Protein AF-A0A9J7KQJ3-F1 (afdb_monomer_lite)

Secondary structure (DSSP, 8-state):
-EEEEGGGTEEEE---GGGT--PPPTTTTTTPEEEEEEEETTEEEEEEEEE-SSEEEEEEE-TT--EEEEEEEESSTT--EEEEE--GGG---SPPPGGGGPPPTT--PBPSSPPP-----

Sequence (121 aa):
MYVHYPREEKCCRACGVAEGCTVLKPTWMAGATYLGTENINGTVCHGWEADGAAARDRWYQAEDGIPCRYSETIKFWPHSSHNITFNMRSYSRNPIPNSVFNIPTYCHTRCPFPWRHFPIE

pLDDT: mean 89.39, std 11.52, range [33.25, 98.44]

Structure (mmCIF, N/CA/C/O backbone):
data_AF-A0A9J7KQJ3-F1
#
_entry.id   AF-A0A9J7KQJ3-F1
#
loop_
_atom_site.group_PDB
_atom_site.id
_atom_site.type_symbol
_atom_site.label_atom_id
_atom_site.label_alt_id
_atom_site.label_comp_id
_atom_site.label_asym_id
_atom_site.label_entity_id
_atom_site.label_seq_id
_atom_site.pdbx_PDB_ins_code
_atom_site.Cartn_x
_atom_site.Cartn_y
_atom_site.Cartn_z
_atom_site.occupancy
_atom_site.B_iso_or_equiv
_atom_site.auth_seq_id
_atom_site.auth_comp_id
_atom_site.auth_asym_id
_atom_site.auth_atom_id
_atom_site.pdbx_PDB_model_num
ATOM 1 N N . MET A 1 1 ? 10.161 -5.729 -9.660 1.00 87.88 1 MET A N 1
ATOM 2 C CA . MET A 1 1 ? 9.325 -4.522 -9.770 1.00 87.88 1 MET A CA 1
ATOM 3 C C . MET A 1 1 ? 9.741 -3.724 -10.996 1.00 87.88 1 MET A C 1
ATOM 5 O O . MET A 1 1 ? 10.936 -3.541 -11.230 1.00 87.88 1 MET A O 1
ATOM 9 N N . TYR A 1 2 ? 8.758 -3.281 -11.774 1.00 89.44 2 TYR A N 1
ATOM 10 C CA . TYR A 1 2 ? 8.938 -2.471 -12.976 1.00 89.44 2 TYR A CA 1
ATOM 11 C C . TYR A 1 2 ? 8.162 -1.166 -12.822 1.00 89.44 2 TYR A C 1
ATOM 13 O O . TYR A 1 2 ? 7.083 -1.170 -12.235 1.00 89.44 2 TYR A O 1
ATOM 21 N N . VAL A 1 3 ? 8.708 -0.071 -13.347 1.00 89.88 3 VAL A N 1
ATOM 22 C CA . VAL A 1 3 ? 7.947 1.161 -13.576 1.00 89.88 3 VAL A CA 1
ATOM 23 C C . VAL A 1 3 ? 7.484 1.110 -15.022 1.00 89.88 3 VAL A C 1
ATOM 25 O O . VAL A 1 3 ? 8.316 0.968 -15.920 1.00 89.88 3 VAL A O 1
ATOM 28 N N . HIS A 1 4 ? 6.174 1.173 -15.244 1.00 90.56 4 HIS A N 1
ATOM 29 C CA . HIS A 1 4 ? 5.568 0.957 -16.553 1.00 90.56 4 HIS A CA 1
ATOM 30 C C . HIS A 1 4 ? 4.599 2.089 -16.888 1.00 90.56 4 HIS A C 1
ATOM 32 O O . HIS A 1 4 ? 3.676 2.367 -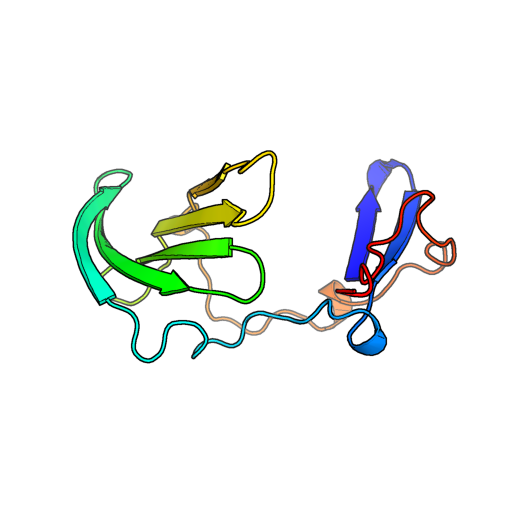16.129 1.00 90.56 4 HIS A O 1
ATOM 38 N N . TYR A 1 5 ? 4.826 2.714 -18.039 1.00 89.75 5 TYR A N 1
ATOM 39 C CA . TYR A 1 5 ? 3.991 3.735 -18.658 1.00 89.75 5 TYR A CA 1
ATOM 40 C C . TYR A 1 5 ? 3.460 3.160 -19.981 1.00 89.75 5 TYR A C 1
ATOM 42 O O . TYR A 1 5 ? 4.136 3.244 -21.011 1.00 89.75 5 TYR A O 1
ATOM 50 N N . PRO A 1 6 ? 2.299 2.472 -19.956 1.00 86.44 6 PRO A N 1
ATOM 51 C CA . PRO A 1 6 ? 1.847 1.673 -21.092 1.00 86.44 6 PRO A CA 1
ATOM 52 C C . PRO A 1 6 ? 1.522 2.500 -22.336 1.00 86.44 6 PRO A C 1
ATOM 54 O O . PRO A 1 6 ? 1.707 2.009 -23.443 1.00 86.44 6 PRO A O 1
ATOM 57 N N . ARG A 1 7 ? 1.038 3.740 -22.165 1.00 91.69 7 ARG A N 1
ATOM 58 C CA . ARG A 1 7 ? 0.630 4.614 -23.281 1.00 91.69 7 ARG A CA 1
ATOM 59 C C . ARG A 1 7 ? 1.822 5.096 -24.103 1.00 91.69 7 ARG A C 1
ATOM 61 O O . ARG A 1 7 ? 1.677 5.377 -25.283 1.00 91.69 7 ARG A O 1
ATOM 68 N N . GLU A 1 8 ? 2.982 5.191 -23.471 1.00 91.62 8 GLU A N 1
ATOM 69 C CA . GLU A 1 8 ? 4.230 5.655 -24.060 1.00 91.62 8 GLU A CA 1
ATOM 70 C C . GLU A 1 8 ? 5.136 4.498 -24.501 1.00 91.62 8 GLU A C 1
ATOM 72 O O . GLU A 1 8 ? 6.244 4.757 -24.964 1.00 91.62 8 GLU A O 1
ATOM 77 N N . GLU A 1 9 ? 4.714 3.243 -24.291 1.00 91.06 9 GLU A N 1
ATOM 78 C CA . GLU A 1 9 ? 5.549 2.039 -24.437 1.00 91.06 9 GLU A CA 1
ATOM 79 C C . GLU A 1 9 ? 6.897 2.160 -23.704 1.00 91.06 9 GLU A C 1
ATOM 81 O O . GLU A 1 9 ? 7.934 1.645 -24.123 1.00 91.06 9 GLU A O 1
ATOM 86 N N . LYS A 1 10 ? 6.890 2.856 -22.560 1.00 90.75 10 LYS A N 1
ATOM 87 C CA . LYS A 1 10 ? 8.082 3.076 -21.740 1.00 90.75 10 LYS A CA 1
ATOM 88 C C . LYS A 1 10 ? 8.010 2.237 -20.486 1.00 90.75 10 LYS A C 1
ATOM 90 O O . LYS A 1 10 ? 7.030 2.259 -19.744 1.00 90.75 10 LYS A O 1
ATOM 95 N N . CYS A 1 11 ? 9.078 1.501 -20.227 1.00 92.69 11 CYS A N 1
ATOM 96 C CA . CYS A 1 11 ? 9.172 0.667 -19.048 1.00 92.69 11 CYS A CA 1
ATOM 97 C C . CYS A 1 11 ? 10.625 0.477 -18.639 1.00 92.69 11 CYS A C 1
ATOM 99 O O . CYS A 1 11 ? 11.524 0.459 -19.484 1.00 92.69 11 CYS A O 1
ATOM 101 N N . CYS A 1 12 ? 10.858 0.339 -17.339 1.00 91.50 12 CYS A N 1
ATOM 102 C CA . CYS A 1 12 ? 12.177 0.019 -16.833 1.00 91.50 12 CYS A CA 1
ATOM 103 C C . CYS A 1 12 ? 12.128 -0.858 -15.578 1.00 91.50 12 CYS A C 1
ATOM 105 O O . CYS A 1 12 ? 11.219 -0.755 -14.748 1.00 91.50 12 CYS A O 1
ATOM 107 N N . ARG A 1 13 ? 13.122 -1.739 -15.424 1.00 90.94 13 ARG A N 1
ATOM 108 C CA . ARG A 1 13 ? 13.311 -2.552 -14.218 1.00 90.94 13 ARG A CA 1
ATOM 109 C C . ARG A 1 13 ? 13.866 -1.670 -13.103 1.00 90.94 13 ARG A C 1
ATOM 111 O O . ARG A 1 13 ? 14.996 -1.191 -13.212 1.00 90.94 13 ARG A O 1
ATOM 118 N N . ALA A 1 14 ? 13.091 -1.504 -12.033 1.00 88.25 14 ALA A N 1
ATOM 119 C CA . ALA A 1 14 ? 13.486 -0.706 -10.873 1.00 88.25 14 ALA A CA 1
ATOM 120 C C . ALA A 1 14 ? 14.354 -1.510 -9.897 1.00 88.25 14 ALA A C 1
ATOM 122 O O . ALA A 1 14 ? 15.436 -1.071 -9.527 1.00 88.25 14 ALA A O 1
ATOM 123 N N . CYS A 1 15 ? 13.882 -2.693 -9.498 1.00 88.38 15 CYS A N 1
ATOM 124 C CA . CYS A 1 15 ? 14.524 -3.554 -8.501 1.00 88.38 15 CYS A CA 1
ATOM 125 C C . CYS A 1 15 ? 13.792 -4.904 -8.401 1.00 88.38 15 CYS A C 1
ATOM 127 O O . CYS A 1 15 ? 12.655 -5.039 -8.864 1.00 88.38 15 CYS A O 1
ATOM 129 N N . GLY A 1 16 ? 14.418 -5.915 -7.808 1.00 87.31 16 GLY A N 1
ATOM 130 C CA . GLY A 1 16 ? 13.819 -7.203 -7.467 1.00 87.31 16 GLY A CA 1
ATOM 131 C C . GLY A 1 16 ? 14.105 -7.593 -6.018 1.00 87.31 16 GLY A C 1
ATOM 132 O O . GLY A 1 16 ? 14.541 -6.771 -5.215 1.00 87.31 16 GLY A O 1
ATOM 133 N N . VAL A 1 17 ? 13.857 -8.865 -5.697 1.00 86.25 17 VAL A N 1
ATOM 134 C CA . VAL A 1 17 ? 14.045 -9.412 -4.342 1.00 86.25 17 VAL A CA 1
ATOM 135 C C . VAL A 1 17 ? 15.497 -9.279 -3.878 1.00 86.25 17 VAL A C 1
ATOM 137 O O . VAL A 1 17 ? 15.727 -8.917 -2.730 1.00 86.25 17 VAL A O 1
ATOM 140 N N . ALA A 1 18 ? 16.467 -9.504 -4.772 1.00 86.31 18 ALA A N 1
ATOM 141 C CA . ALA A 1 18 ? 17.894 -9.358 -4.472 1.00 86.31 18 ALA A CA 1
ATOM 142 C C . ALA A 1 18 ? 18.275 -7.926 -4.057 1.00 86.31 18 ALA A C 1
ATOM 144 O O . ALA A 1 18 ? 19.217 -7.733 -3.301 1.00 86.31 18 ALA A O 1
ATOM 145 N N . GLU A 1 19 ? 17.530 -6.925 -4.530 1.00 84.50 19 GLU A N 1
ATOM 146 C CA . GLU A 1 19 ? 17.719 -5.517 -4.185 1.00 84.50 19 GLU A CA 1
ATOM 147 C C . GLU A 1 19 ? 16.816 -5.049 -3.021 1.00 84.50 19 GLU A C 1
ATOM 149 O O . GLU A 1 19 ? 16.833 -3.873 -2.670 1.00 84.50 19 GLU A O 1
ATOM 154 N N . GLY A 1 20 ? 16.034 -5.951 -2.411 1.00 81.56 20 GLY A N 1
ATOM 155 C CA . GLY A 1 20 ? 15.143 -5.661 -1.277 1.00 81.56 20 GLY A CA 1
ATOM 156 C C . GLY A 1 20 ? 13.712 -5.266 -1.660 1.00 81.56 20 GLY A C 1
ATOM 157 O O . GLY A 1 20 ? 12.858 -5.107 -0.789 1.00 81.56 20 GLY A O 1
ATOM 158 N N . CYS A 1 21 ? 13.403 -5.171 -2.954 1.00 85.25 21 CYS A N 1
ATOM 159 C CA . CYS A 1 21 ? 12.052 -4.877 -3.420 1.00 85.25 21 CYS A CA 1
ATOM 160 C C . CYS A 1 21 ? 11.189 -6.137 -3.402 1.00 85.25 21 CYS A C 1
ATOM 162 O O . CYS A 1 21 ? 11.226 -6.960 -4.324 1.00 85.25 21 CYS A O 1
ATOM 164 N N . THR A 1 22 ? 10.405 -6.267 -2.338 1.00 85.25 22 THR A N 1
ATOM 165 C CA . THR A 1 22 ? 9.526 -7.409 -2.078 1.00 85.25 22 THR A CA 1
ATOM 166 C C . THR A 1 22 ? 8.064 -6.972 -1.990 1.00 85.25 22 THR A C 1
ATOM 168 O O . THR A 1 22 ? 7.753 -5.783 -1.989 1.00 85.25 22 THR A O 1
ATOM 171 N N . VAL A 1 23 ? 7.153 -7.946 -1.979 1.00 86.88 23 VAL A N 1
ATOM 172 C CA . VAL A 1 23 ? 5.718 -7.703 -1.793 1.00 86.88 23 VAL A CA 1
ATOM 173 C C . VAL A 1 23 ? 5.369 -7.711 -0.307 1.00 86.88 23 VAL A C 1
ATOM 175 O O . VAL A 1 23 ? 5.892 -8.534 0.449 1.00 86.88 23 VAL A O 1
ATOM 178 N N . LEU A 1 24 ? 4.439 -6.849 0.103 1.00 86.75 24 LEU A N 1
ATOM 179 C CA . LEU A 1 24 ? 3.839 -6.935 1.432 1.00 86.75 24 LEU A CA 1
ATOM 180 C C . LEU A 1 24 ? 2.966 -8.192 1.505 1.00 86.75 24 LEU A C 1
ATOM 182 O O . LEU A 1 24 ? 2.023 -8.368 0.733 1.00 86.75 24 LEU A O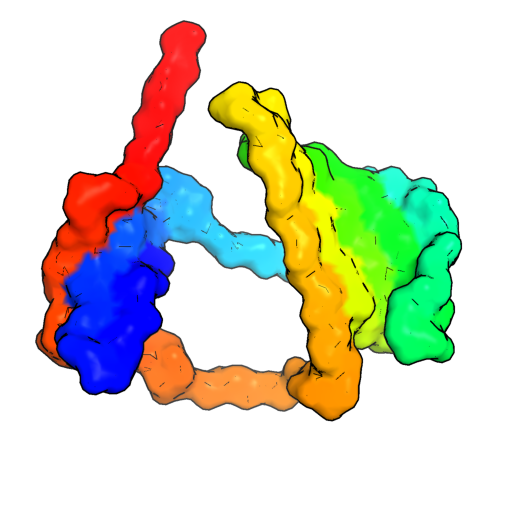 1
ATOM 186 N N . LYS A 1 25 ? 3.305 -9.098 2.423 1.00 88.81 25 LYS A N 1
ATOM 187 C CA . LYS A 1 25 ? 2.503 -10.298 2.702 1.00 88.81 25 LYS A CA 1
ATOM 188 C C . LYS A 1 25 ? 1.269 -9.904 3.508 1.00 88.81 25 LYS A C 1
ATOM 190 O O . LYS A 1 25 ? 1.416 -9.032 4.345 1.00 88.81 25 LYS A O 1
ATOM 195 N N . PRO A 1 26 ? 0.118 -10.590 3.408 1.00 87.81 26 PRO A N 1
ATOM 196 C CA . PRO A 1 26 ? -1.079 -10.260 4.198 1.00 87.81 26 PRO A CA 1
ATOM 197 C C . PRO A 1 26 ? -0.858 -10.150 5.719 1.00 87.81 26 PRO A C 1
ATOM 199 O O . PRO A 1 26 ? -1.584 -9.440 6.400 1.00 87.81 26 PRO A O 1
ATOM 202 N N . THR A 1 27 ? 0.167 -10.817 6.252 1.00 90.62 27 THR A N 1
ATOM 203 C CA . THR A 1 27 ? 0.533 -10.817 7.676 1.00 90.62 27 THR A CA 1
ATOM 204 C C . THR A 1 27 ? 1.523 -9.716 8.071 1.00 90.62 27 THR A C 1
ATOM 206 O O . THR A 1 27 ? 2.063 -9.763 9.170 1.00 90.62 27 THR A O 1
ATOM 209 N N . TRP A 1 28 ? 1.824 -8.755 7.193 1.00 90.56 28 TRP A N 1
ATOM 210 C CA . TRP A 1 28 ? 2.854 -7.735 7.428 1.00 90.56 28 TRP A CA 1
ATOM 211 C C . TRP A 1 28 ? 2.564 -6.806 8.624 1.00 90.56 28 TRP A C 1
ATOM 213 O O . TRP A 1 28 ? 3.499 -6.249 9.184 1.00 90.56 28 TRP A O 1
ATOM 223 N N . MET A 1 29 ? 1.301 -6.716 9.059 1.00 93.00 29 MET A N 1
ATOM 224 C CA . MET A 1 29 ? 0.851 -5.981 10.255 1.00 93.00 29 MET A CA 1
ATOM 225 C C . MET A 1 29 ? 0.615 -6.882 11.483 1.00 93.00 29 MET A C 1
ATOM 227 O O . MET A 1 29 ? -0.037 -6.474 12.445 1.00 93.00 29 MET A O 1
ATOM 231 N N 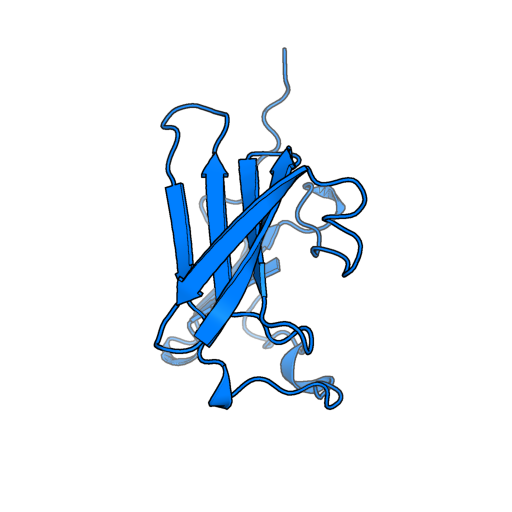. ALA A 1 30 ? 1.088 -8.131 11.473 1.00 92.62 30 ALA A N 1
ATOM 232 C CA . ALA A 1 30 ? 0.958 -9.004 12.638 1.00 92.62 30 ALA A CA 1
ATOM 233 C C . ALA A 1 30 ? 1.721 -8.416 13.841 1.00 92.62 30 ALA A C 1
ATOM 235 O O . ALA A 1 30 ? 2.907 -8.115 13.739 1.00 92.62 30 ALA A O 1
ATOM 236 N N . GLY A 1 31 ? 1.039 -8.259 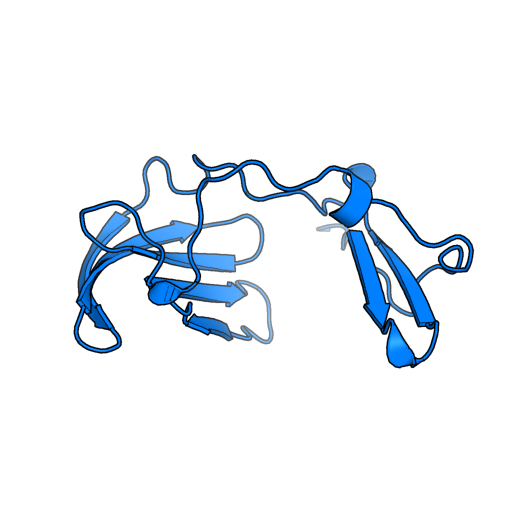14.981 1.00 94.62 31 GLY A N 1
ATOM 237 C CA . GLY A 1 31 ? 1.614 -7.646 16.188 1.00 94.62 31 GLY A CA 1
ATOM 238 C C . GLY A 1 31 ? 1.641 -6.112 16.186 1.00 94.62 31 GLY A C 1
ATOM 239 O O . GLY A 1 31 ? 2.263 -5.525 17.066 1.00 94.62 31 GLY A O 1
ATOM 240 N N . ALA A 1 32 ? 0.979 -5.465 15.224 1.00 97.44 32 ALA A N 1
ATOM 241 C CA . ALA A 1 32 ? 0.859 -4.013 15.165 1.00 97.44 32 ALA A CA 1
ATOM 242 C C . ALA A 1 32 ? 0.068 -3.427 16.349 1.00 97.44 32 ALA A C 1
ATOM 244 O O . ALA A 1 32 ? -0.847 -4.054 16.894 1.00 97.44 32 ALA A O 1
ATOM 245 N N . THR A 1 33 ? 0.374 -2.179 16.694 1.00 98.44 33 THR A N 1
ATOM 246 C CA . THR A 1 33 ? -0.333 -1.417 17.726 1.00 98.44 33 THR A CA 1
ATOM 247 C C . THR A 1 33 ? -1.662 -0.919 17.180 1.00 98.44 33 THR A C 1
ATOM 249 O O . THR A 1 33 ? -1.703 -0.230 16.162 1.00 98.44 33 THR A O 1
ATOM 252 N N . TYR A 1 34 ? -2.760 -1.238 17.860 1.00 98.00 34 TYR A N 1
ATOM 253 C CA . TYR A 1 34 ? -4.080 -0.733 17.492 1.00 98.00 34 TYR A CA 1
ATOM 254 C C . TYR A 1 34 ? -4.209 0.763 17.817 1.00 98.00 34 TYR A C 1
ATOM 256 O O . TYR A 1 34 ? -3.904 1.187 18.930 1.00 98.00 34 TYR A O 1
ATOM 264 N N . LEU A 1 35 ? -4.675 1.554 16.849 1.00 98.19 35 LEU A N 1
ATOM 265 C CA . LEU A 1 35 ? -4.808 3.012 16.952 1.00 98.19 35 LEU A CA 1
ATOM 266 C C . LEU A 1 35 ? -6.232 3.478 17.284 1.00 98.19 35 LEU A C 1
ATOM 268 O O . LEU A 1 35 ? -6.439 4.655 17.572 1.00 98.19 35 LEU A O 1
ATOM 272 N N . GLY A 1 36 ? -7.219 2.582 17.232 1.00 98.06 36 GLY A N 1
ATOM 273 C CA . GLY A 1 36 ? -8.631 2.940 17.352 1.00 98.06 36 GLY A CA 1
ATOM 274 C C . GLY A 1 36 ? -9.343 2.973 16.003 1.00 98.06 36 GLY A C 1
ATOM 275 O O . GLY A 1 36 ? -8.972 2.259 15.070 1.00 98.06 36 GLY A O 1
ATOM 276 N N . THR A 1 37 ? -10.399 3.782 15.924 1.00 98.31 37 THR A N 1
ATOM 277 C CA . THR A 1 37 ? -11.241 3.902 14.727 1.00 98.31 37 THR A CA 1
ATOM 278 C C . THR A 1 37 ? -11.182 5.306 14.138 1.00 98.31 37 THR A C 1
ATOM 280 O O . THR A 1 37 ? -11.067 6.290 14.866 1.00 98.31 37 THR A O 1
ATOM 283 N N . GLU A 1 38 ? -11.292 5.395 12.816 1.00 97.56 38 GLU A N 1
ATOM 284 C CA . GLU A 1 38 ? -11.419 6.638 12.054 1.00 97.56 38 GLU A CA 1
ATOM 285 C C . GLU A 1 38 ? -12.577 6.496 11.057 1.00 97.56 38 GLU A C 1
ATOM 287 O O . GLU A 1 38 ? -12.785 5.424 10.487 1.00 97.56 38 GLU A O 1
ATOM 292 N N . ASN A 1 39 ? -13.335 7.570 10.825 1.00 97.56 39 ASN A N 1
ATOM 293 C CA . ASN A 1 39 ? -14.323 7.594 9.750 1.00 97.56 39 ASN A CA 1
ATOM 294 C C . ASN A 1 39 ? -13.648 8.019 8.438 1.00 97.56 39 ASN A C 1
ATOM 296 O O . ASN A 1 39 ? -13.276 9.181 8.272 1.00 97.56 39 ASN A O 1
ATOM 300 N N . ILE A 1 40 ? -13.500 7.078 7.506 1.00 96.69 40 ILE A N 1
ATOM 301 C CA . ILE A 1 40 ? -12.859 7.288 6.206 1.00 96.69 40 ILE A CA 1
ATOM 302 C C . ILE A 1 40 ? -13.915 7.092 5.119 1.00 96.69 40 ILE A C 1
ATOM 304 O O . ILE A 1 40 ? -14.433 5.996 4.923 1.00 96.69 40 ILE A O 1
ATOM 308 N N . ASN A 1 41 ? -14.244 8.169 4.400 1.00 93.81 41 ASN A N 1
ATOM 309 C CA . ASN A 1 41 ? -15.264 8.175 3.342 1.00 93.81 41 ASN A CA 1
ATOM 310 C C . ASN A 1 41 ? -16.627 7.608 3.793 1.00 93.81 41 ASN A C 1
ATOM 312 O O . ASN A 1 41 ? -17.278 6.871 3.052 1.00 93.81 41 ASN A O 1
ATOM 316 N N . GLY A 1 42 ? -17.058 7.938 5.015 1.00 94.31 42 GLY A N 1
ATOM 317 C CA . GLY A 1 42 ? -18.337 7.489 5.573 1.00 94.31 42 GLY A CA 1
ATOM 318 C C . GLY A 1 42 ? -18.322 6.061 6.124 1.00 94.31 42 GLY A C 1
ATOM 319 O O . GLY A 1 42 ? -19.372 5.566 6.520 1.00 94.31 42 GLY A O 1
ATOM 320 N N . THR A 1 43 ? -17.163 5.399 6.146 1.00 96.44 43 THR A N 1
ATOM 321 C CA . THR A 1 43 ? -16.986 4.044 6.683 1.00 96.44 43 THR A CA 1
ATOM 322 C C . THR A 1 43 ? -16.144 4.101 7.951 1.00 96.44 43 THR A C 1
ATOM 324 O O . THR A 1 43 ? -15.109 4.765 7.981 1.00 96.44 43 THR A O 1
ATOM 327 N N . VAL A 1 44 ? -16.583 3.414 9.006 1.00 98.25 44 VAL A N 1
ATOM 328 C CA . VAL A 1 44 ? -15.781 3.247 10.225 1.00 98.25 44 VAL A CA 1
ATOM 329 C C . VAL A 1 44 ? -14.669 2.246 9.932 1.00 98.25 44 VAL A C 1
ATOM 331 O O . VAL A 1 44 ? -14.937 1.095 9.595 1.00 98.25 44 VAL A O 1
ATOM 334 N N . CYS A 1 45 ? -13.425 2.697 10.049 1.00 98.44 45 CYS A N 1
ATOM 335 C CA . CYS A 1 45 ? -12.244 1.900 9.763 1.00 98.44 45 CYS A CA 1
ATOM 336 C C . CYS A 1 45 ? -11.368 1.791 11.007 1.00 98.44 45 CYS A C 1
ATOM 338 O O . CYS A 1 45 ? -11.078 2.781 11.676 1.00 98.44 45 CYS A O 1
ATOM 340 N N . HIS A 1 46 ? -10.928 0.577 11.291 1.00 98.44 46 HIS A N 1
ATOM 341 C CA . HIS A 1 46 ? -10.020 0.233 12.373 1.00 98.44 46 HIS A CA 1
ATOM 342 C C . HIS A 1 46 ? -8.581 0.442 11.909 1.00 98.44 46 HIS A C 1
ATOM 344 O O . HIS A 1 46 ? -8.253 0.068 10.784 1.00 98.44 46 HIS A O 1
ATOM 350 N N . GLY A 1 47 ? -7.747 1.064 12.742 1.00 98.00 47 GLY A N 1
ATOM 351 C CA . GLY A 1 47 ? -6.372 1.429 12.405 1.00 98.00 47 GLY A CA 1
ATOM 352 C C . GLY A 1 47 ? -5.327 0.645 13.190 1.00 98.00 47 GLY A C 1
ATOM 353 O O . GLY A 1 47 ? -5.483 0.423 14.389 1.00 98.00 47 GLY A O 1
ATOM 354 N N . TRP A 1 48 ? -4.225 0.296 12.534 1.00 98.06 48 TRP A N 1
ATOM 355 C CA . TRP A 1 48 ? -3.049 -0.314 13.154 1.00 98.06 48 TRP A CA 1
ATOM 356 C C . TRP A 1 48 ? -1.770 0.379 12.699 1.00 98.06 48 TRP A C 1
ATOM 358 O O . TRP A 1 48 ? -1.688 0.813 11.551 1.00 98.06 48 TRP A O 1
ATOM 368 N N . GLU A 1 49 ? -0.769 0.437 13.576 1.00 97.62 49 GLU A N 1
ATOM 369 C CA . GLU A 1 49 ? 0.566 0.971 13.302 1.00 97.62 49 GLU A CA 1
ATOM 370 C C . GLU A 1 49 ? 1.648 -0.069 13.583 1.00 97.62 49 GLU A C 1
ATOM 372 O O . GLU A 1 49 ? 1.656 -0.710 14.635 1.00 97.62 49 GLU A O 1
ATOM 377 N N . ALA A 1 50 ? 2.586 -0.207 12.653 1.00 96.25 50 ALA A N 1
ATOM 378 C CA . ALA A 1 50 ? 3.782 -1.009 12.838 1.00 96.25 50 ALA A CA 1
ATOM 379 C C . ALA A 1 50 ? 4.981 -0.337 12.176 1.00 96.25 50 ALA A C 1
ATOM 381 O O . ALA A 1 50 ? 4.861 0.446 11.236 1.00 96.25 50 ALA A O 1
ATOM 382 N N . ASP A 1 51 ? 6.164 -0.666 12.673 1.00 92.94 51 ASP A N 1
ATOM 383 C CA . ASP A 1 51 ? 7.411 -0.242 12.067 1.00 92.94 51 ASP A CA 1
ATOM 384 C C . ASP A 1 51 ? 7.814 -1.242 10.972 1.00 92.94 51 ASP A C 1
ATOM 386 O O . ASP A 1 51 ? 8.207 -2.369 11.262 1.00 92.94 51 ASP A O 1
ATOM 390 N N . GLY A 1 52 ? 7.749 -0.812 9.711 1.00 86.31 52 GLY A N 1
ATOM 391 C CA . GLY A 1 52 ? 8.280 -1.542 8.565 1.00 86.31 52 GLY A CA 1
ATOM 392 C C . GLY A 1 52 ? 9.787 -1.350 8.379 1.00 86.31 52 GLY A C 1
ATOM 393 O O . GLY A 1 52 ? 10.469 -0.683 9.167 1.00 86.31 52 GLY A O 1
ATOM 394 N N . ALA A 1 53 ? 10.324 -1.920 7.297 1.00 82.50 53 ALA A N 1
ATOM 395 C CA . ALA A 1 53 ? 11.761 -1.884 7.006 1.00 82.50 53 ALA A CA 1
ATOM 396 C C . ALA A 1 53 ? 12.290 -0.459 6.760 1.00 82.50 53 ALA A C 1
ATOM 398 O O . ALA A 1 53 ? 13.382 -0.123 7.208 1.00 82.50 53 ALA A O 1
ATOM 399 N N . ALA A 1 54 ? 11.513 0.384 6.073 1.00 84.19 54 ALA A N 1
ATOM 400 C CA . ALA A 1 54 ? 11.917 1.746 5.709 1.00 84.19 54 ALA A CA 1
ATOM 401 C C . ALA A 1 54 ? 10.993 2.842 6.264 1.00 84.19 54 ALA A C 1
ATOM 403 O O . ALA A 1 54 ? 11.366 4.018 6.274 1.00 84.19 54 ALA A O 1
ATOM 404 N N . ALA A 1 55 ? 9.807 2.471 6.741 1.00 91.31 55 ALA A N 1
ATOM 405 C CA . ALA A 1 55 ? 8.766 3.405 7.131 1.00 91.31 55 ALA A CA 1
ATOM 406 C C . ALA A 1 55 ? 8.103 3.002 8.447 1.00 91.31 55 ALA A C 1
ATOM 408 O O . ALA A 1 55 ? 8.210 1.860 8.896 1.00 91.31 55 ALA A O 1
ATOM 409 N N . ARG A 1 56 ? 7.444 3.968 9.081 1.00 94.69 56 ARG A N 1
ATOM 410 C CA . ARG A 1 56 ? 6.369 3.696 10.027 1.00 94.69 56 ARG A CA 1
ATOM 411 C C . ARG A 1 56 ? 5.078 3.613 9.235 1.00 94.69 56 ARG A C 1
ATOM 413 O O . ARG A 1 56 ? 4.693 4.584 8.586 1.00 94.69 56 ARG A O 1
ATOM 420 N N . ASP A 1 57 ? 4.450 2.455 9.282 1.00 95.56 57 ASP A N 1
ATOM 421 C CA . ASP A 1 57 ? 3.309 2.112 8.460 1.00 95.56 57 ASP A CA 1
ATOM 422 C C . ASP A 1 57 ? 2.024 2.150 9.273 1.00 95.56 57 ASP A C 1
ATOM 424 O O . ASP A 1 57 ? 1.975 1.697 10.418 1.00 95.56 57 ASP A O 1
ATOM 428 N N . ARG A 1 58 ? 0.957 2.643 8.650 1.00 96.88 58 ARG A N 1
ATOM 429 C CA . ARG A 1 58 ? -0.399 2.579 9.181 1.00 96.88 58 ARG A CA 1
ATOM 430 C C . ARG A 1 58 ? -1.335 1.967 8.166 1.00 96.88 58 ARG A C 1
ATOM 432 O O . ARG A 1 58 ? -1.357 2.359 6.998 1.00 96.88 58 ARG A O 1
ATOM 439 N N . TRP A 1 59 ? -2.150 1.043 8.643 1.00 97.38 59 TRP A N 1
ATOM 440 C CA . TRP A 1 59 ? -3.160 0.358 7.856 1.00 97.38 59 TRP A CA 1
ATOM 441 C C . TRP A 1 59 ? -4.528 0.562 8.485 1.00 97.38 59 TRP A C 1
ATOM 443 O O . TRP A 1 59 ? -4.695 0.326 9.680 1.00 97.38 59 TRP A O 1
ATOM 453 N N . TYR A 1 60 ? -5.494 0.973 7.671 1.00 97.88 60 TYR A N 1
ATOM 454 C CA . TYR A 1 60 ? -6.888 1.108 8.059 1.00 97.88 60 TYR A CA 1
ATOM 455 C C . TYR A 1 60 ? -7.762 0.219 7.188 1.00 97.88 60 TYR A C 1
ATOM 457 O O . TYR A 1 60 ? -7.692 0.291 5.958 1.00 97.88 60 TYR A O 1
ATOM 465 N N . GLN A 1 61 ? -8.632 -0.560 7.819 1.00 97.44 61 GLN A N 1
ATOM 466 C CA . GLN A 1 61 ? -9.620 -1.401 7.141 1.00 97.44 61 GLN A CA 1
ATOM 467 C C . GLN A 1 61 ? -10.958 -1.383 7.878 1.00 97.44 61 GLN A C 1
ATOM 469 O O . GLN A 1 61 ? -11.011 -1.152 9.086 1.00 97.44 61 GLN A O 1
ATOM 474 N N . ALA A 1 62 ? -12.035 -1.637 7.144 1.00 97.69 62 ALA A N 1
ATOM 475 C CA . ALA A 1 62 ? -13.350 -1.878 7.714 1.00 97.69 62 ALA A CA 1
ATOM 476 C C . ALA A 1 62 ? -13.371 -3.208 8.491 1.00 97.69 62 ALA A C 1
ATOM 478 O O . ALA A 1 62 ? -12.453 -4.029 8.387 1.00 97.69 62 ALA A O 1
ATOM 479 N N . GLU A 1 63 ? -14.428 -3.424 9.272 1.00 96.12 63 GLU A N 1
ATOM 480 C CA . GLU A 1 63 ? -14.606 -4.631 10.093 1.00 96.12 63 GLU A CA 1
ATOM 481 C C . GLU A 1 63 ? -14.575 -5.929 9.264 1.00 96.12 63 GLU A C 1
ATOM 483 O O . GLU A 1 63 ? -14.031 -6.942 9.698 1.00 96.12 63 GLU A O 1
ATOM 488 N N . ASP A 1 64 ? -15.062 -5.885 8.023 1.00 94.94 64 ASP A N 1
ATOM 489 C CA . ASP A 1 64 ? -15.051 -7.006 7.075 1.00 94.94 64 ASP A CA 1
ATOM 490 C C . ASP A 1 64 ? -13.697 -7.224 6.366 1.00 94.94 64 ASP A C 1
ATOM 492 O O . ASP A 1 64 ? -13.559 -8.118 5.518 1.00 94.94 64 ASP A O 1
ATOM 496 N N . GLY A 1 65 ? -12.687 -6.418 6.705 1.00 94.06 65 GLY A N 1
ATOM 497 C CA . GLY A 1 65 ? -11.335 -6.471 6.159 1.00 94.06 65 GLY A CA 1
ATOM 498 C C . GLY A 1 65 ? -11.148 -5.746 4.826 1.00 94.06 65 GLY A C 1
ATOM 499 O O . GLY A 1 65 ? -10.106 -5.924 4.192 1.00 94.06 65 GLY A O 1
ATOM 500 N N . ILE A 1 66 ? -12.123 -4.959 4.356 1.00 96.56 66 ILE A N 1
ATOM 501 C CA . ILE A 1 66 ? -11.941 -4.119 3.164 1.00 96.56 66 ILE A CA 1
ATOM 502 C C . ILE A 1 66 ? -10.964 -2.974 3.485 1.00 96.56 66 ILE A C 1
ATOM 504 O O . ILE A 1 66 ? -11.151 -2.269 4.479 1.00 96.56 66 ILE A O 1
ATOM 508 N N . PRO A 1 67 ? -9.928 -2.744 2.657 1.00 96.75 67 PRO A N 1
ATOM 509 C CA . PRO A 1 67 ? -8.958 -1.683 2.896 1.00 96.75 67 PRO A CA 1
ATOM 510 C C . PRO A 1 67 ? -9.582 -0.294 2.739 1.00 96.75 67 PRO A C 1
ATOM 512 O O . PRO A 1 67 ? -10.187 0.009 1.711 1.00 96.75 67 PRO A O 1
ATOM 515 N N . CYS A 1 68 ? -9.370 0.571 3.730 1.00 97.81 68 CYS A N 1
ATOM 516 C CA . CYS A 1 68 ? -9.796 1.969 3.701 1.00 97.81 68 CYS A CA 1
ATOM 517 C C . CYS A 1 68 ? -8.645 2.897 3.311 1.00 97.81 68 CYS A C 1
ATOM 519 O O . CYS A 1 68 ? -8.766 3.705 2.387 1.00 97.81 68 CYS A O 1
ATOM 521 N N . ARG A 1 69 ? -7.508 2.784 4.009 1.00 97.69 69 ARG A N 1
ATOM 522 C CA . ARG A 1 69 ? -6.346 3.656 3.813 1.00 97.69 69 ARG A CA 1
ATOM 523 C C . ARG A 1 69 ? -5.055 2.961 4.225 1.00 97.69 69 ARG A C 1
ATOM 525 O O . ARG A 1 69 ? -5.017 2.251 5.223 1.00 97.69 69 ARG A O 1
ATOM 532 N N . TYR A 1 70 ? -3.994 3.231 3.484 1.00 96.38 70 TYR A N 1
ATOM 533 C CA . TYR A 1 70 ? -2.622 2.943 3.874 1.00 96.38 70 TYR A CA 1
ATOM 534 C C . TYR A 1 70 ? -1.851 4.257 3.942 1.00 96.38 70 TYR A C 1
ATOM 536 O O . TYR A 1 70 ? -2.004 5.106 3.064 1.00 96.38 70 TYR A O 1
ATOM 544 N N . SER A 1 71 ? -1.031 4.440 4.969 1.00 95.81 71 SER A N 1
ATOM 545 C CA . SER A 1 71 ? -0.086 5.550 5.004 1.00 95.81 71 SER A CA 1
ATOM 546 C C . SER A 1 71 ? 1.249 5.106 5.557 1.00 95.81 71 SER A C 1
ATOM 548 O O . SER A 1 71 ? 1.289 4.361 6.530 1.00 95.81 71 SER A O 1
ATOM 550 N N . GLU A 1 72 ? 2.320 5.640 5.004 1.00 94.50 72 GLU A N 1
ATOM 551 C CA . GLU A 1 72 ? 3.681 5.384 5.447 1.00 94.50 72 GLU A CA 1
ATOM 552 C C . GLU A 1 72 ? 4.409 6.708 5.668 1.00 94.50 72 GLU A C 1
ATOM 554 O O . GLU A 1 72 ? 4.245 7.662 4.903 1.00 94.50 72 GLU A O 1
ATOM 559 N N . THR A 1 73 ? 5.223 6.767 6.716 1.00 94.69 73 THR A N 1
ATOM 560 C CA . THR A 1 73 ? 6.165 7.863 6.952 1.00 94.69 73 THR A CA 1
ATOM 561 C C . THR A 1 73 ? 7.570 7.291 6.941 1.00 94.69 73 THR A C 1
ATOM 563 O O . THR A 1 73 ? 7.919 6.474 7.796 1.00 94.69 73 THR A O 1
ATOM 566 N N . ILE A 1 74 ? 8.385 7.711 5.971 1.00 90.88 74 ILE A N 1
ATOM 567 C CA . ILE A 1 74 ? 9.759 7.227 5.830 1.00 90.88 74 ILE A CA 1
ATOM 568 C C . ILE A 1 74 ? 10.567 7.603 7.079 1.00 90.88 74 ILE A C 1
ATOM 570 O O . ILE A 1 74 ? 10.560 8.746 7.540 1.00 90.88 74 ILE A O 1
ATOM 574 N N . LYS A 1 75 ? 11.280 6.625 7.643 1.00 86.69 75 LYS A N 1
ATOM 575 C CA . LYS A 1 75 ? 12.085 6.813 8.863 1.00 86.69 75 LYS A CA 1
ATOM 576 C C . LYS A 1 75 ? 13.348 7.628 8.615 1.00 86.69 75 LYS A C 1
ATOM 578 O O . LYS A 1 75 ? 13.880 8.223 9.543 1.00 86.69 75 LYS A O 1
ATOM 583 N N . PHE A 1 76 ? 13.818 7.652 7.376 1.00 82.06 76 PHE A N 1
ATOM 584 C CA . PHE A 1 76 ? 15.017 8.367 6.955 1.00 82.06 76 PHE A CA 1
ATOM 585 C C . PHE A 1 76 ? 14.667 9.740 6.385 1.00 82.06 76 PHE A C 1
ATOM 587 O O . PHE A 1 76 ? 13.587 9.939 5.825 1.00 82.06 76 PHE A O 1
ATOM 594 N N . TRP A 1 77 ? 15.594 10.688 6.494 1.00 76.06 77 TRP A N 1
ATOM 595 C CA . TRP A 1 77 ? 15.443 12.009 5.890 1.00 76.06 77 TRP A CA 1
ATOM 596 C C . TRP A 1 77 ? 15.230 11.871 4.365 1.00 76.06 77 TRP A C 1
ATOM 598 O O . TRP A 1 77 ? 15.952 11.094 3.736 1.00 76.06 77 TRP A O 1
ATOM 608 N N . PRO A 1 78 ? 14.251 12.561 3.745 1.00 78.81 78 PRO A N 1
ATOM 609 C CA . PRO A 1 78 ? 13.514 13.731 4.237 1.00 78.81 78 PRO A CA 1
ATOM 610 C C . PRO A 1 78 ? 12.193 13.441 4.983 1.00 78.81 78 PRO A C 1
ATOM 612 O O . PRO A 1 78 ? 11.332 14.313 5.041 1.00 78.81 78 PRO A O 1
ATOM 615 N N . HIS A 1 79 ? 11.997 12.248 5.552 1.00 82.94 79 HIS A N 1
ATOM 616 C CA . HIS A 1 79 ? 10.769 11.853 6.267 1.00 82.94 79 HIS A CA 1
ATOM 617 C C . HIS A 1 79 ? 9.483 12.059 5.459 1.00 82.94 79 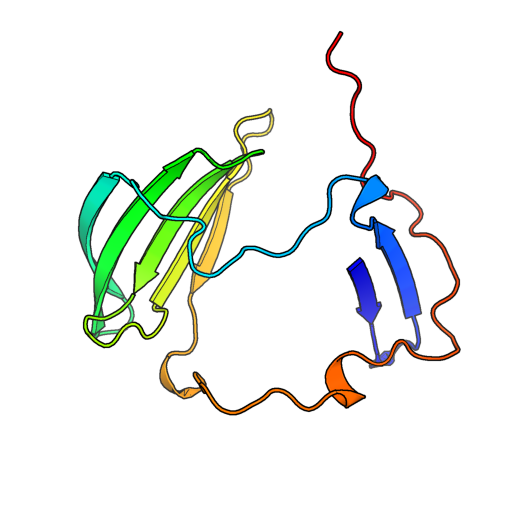HIS A C 1
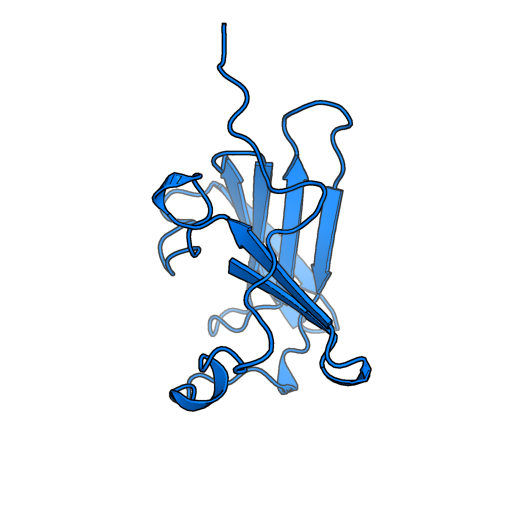ATOM 619 O O . HIS A 1 79 ? 8.425 12.408 5.990 1.00 82.94 79 HIS A O 1
ATOM 625 N N . SER A 1 80 ? 9.572 11.852 4.145 1.00 87.81 80 SER A N 1
ATOM 626 C CA . SER A 1 80 ? 8.419 11.949 3.261 1.00 87.81 80 SER A CA 1
ATOM 627 C C . SER A 1 80 ? 7.312 11.015 3.739 1.00 87.81 80 SER A C 1
ATOM 629 O O . SER A 1 80 ? 7.581 9.875 4.124 1.00 87.81 80 SER A O 1
ATOM 631 N N . SER A 1 81 ? 6.074 11.492 3.683 1.00 91.25 81 SER A N 1
ATOM 632 C CA . SER A 1 81 ? 4.902 10.674 3.977 1.00 91.25 81 SER A CA 1
ATOM 633 C C . SER A 1 81 ? 4.102 10.423 2.709 1.00 91.25 81 SER A C 1
ATOM 635 O O . SER A 1 81 ? 3.939 11.319 1.880 1.00 91.25 81 SER A O 1
ATOM 637 N N . HIS A 1 82 ? 3.597 9.207 2.572 1.00 91.25 82 HIS A N 1
ATOM 638 C CA . HIS A 1 82 ? 2.764 8.775 1.463 1.00 91.25 82 HIS A CA 1
ATOM 639 C C . HIS A 1 82 ? 1.450 8.236 2.022 1.00 91.25 82 HIS A C 1
ATOM 641 O O . HIS A 1 82 ? 1.430 7.533 3.029 1.00 91.25 82 HIS A O 1
ATOM 647 N N . ASN A 1 83 ? 0.335 8.633 1.413 1.00 94.88 83 ASN A N 1
ATOM 648 C CA . ASN A 1 83 ? -1.001 8.310 1.892 1.00 94.88 83 ASN A CA 1
ATOM 649 C C . ASN A 1 83 ? -1.880 7.889 0.713 1.00 94.88 83 ASN A C 1
ATOM 651 O O . ASN A 1 83 ? -2.069 8.649 -0.237 1.00 94.88 83 ASN A O 1
ATOM 655 N N . ILE A 1 84 ? -2.407 6.672 0.789 1.00 95.62 84 ILE A N 1
ATOM 656 C CA . ILE A 1 84 ? -3.236 6.035 -0.225 1.00 95.62 84 ILE A CA 1
ATOM 657 C C . ILE A 1 84 ? -4.594 5.753 0.400 1.00 95.62 84 ILE A C 1
ATOM 659 O O . ILE A 1 84 ? -4.719 4.914 1.288 1.00 95.62 84 ILE A O 1
ATOM 663 N N . THR A 1 85 ? -5.633 6.425 -0.087 1.00 97.12 85 THR A N 1
ATOM 664 C CA . THR A 1 85 ? -7.020 6.096 0.266 1.00 97.12 85 THR A CA 1
ATOM 665 C C . THR A 1 85 ? -7.614 5.219 -0.831 1.00 97.12 85 THR A C 1
ATOM 667 O O . THR A 1 85 ? -7.570 5.577 -2.008 1.00 97.12 85 THR A O 1
ATOM 670 N N . PHE A 1 86 ? -8.153 4.061 -0.455 1.00 96.62 86 PHE A N 1
ATOM 671 C CA . PHE A 1 86 ? -8.664 3.078 -1.403 1.00 96.62 86 PHE A CA 1
ATOM 672 C C . PHE A 1 86 ? -10.114 3.376 -1.794 1.00 96.62 86 PHE A C 1
ATOM 674 O O . PHE A 1 86 ? -10.930 3.823 -0.986 1.00 96.62 86 PHE A O 1
ATOM 681 N N . ASN A 1 87 ? -10.464 3.059 -3.042 1.00 96.06 87 ASN A N 1
ATOM 682 C CA . ASN A 1 87 ? -11.862 2.955 -3.434 1.00 96.06 87 ASN A CA 1
ATOM 683 C C . ASN A 1 87 ? -12.412 1.600 -2.966 1.00 96.06 87 ASN A C 1
ATOM 685 O O . ASN A 1 87 ? -12.236 0.577 -3.625 1.00 96.06 87 ASN A O 1
ATOM 689 N N . MET A 1 88 ? -13.095 1.605 -1.822 1.00 93.75 88 MET A N 1
ATOM 690 C CA . MET A 1 88 ? -13.646 0.397 -1.198 1.00 93.75 88 MET A CA 1
ATOM 691 C C . MET A 1 88 ? -14.625 -0.353 -2.115 1.00 93.75 88 MET A C 1
ATOM 693 O O . MET A 1 88 ? -14.682 -1.578 -2.085 1.00 93.75 88 MET A O 1
ATOM 697 N N . ARG A 1 89 ? -15.349 0.359 -2.992 1.00 94.12 89 ARG A N 1
ATOM 698 C CA . ARG A 1 89 ? -16.320 -0.256 -3.914 1.00 94.12 89 ARG A CA 1
ATOM 699 C C . ARG A 1 89 ? -15.670 -1.078 -5.025 1.00 94.12 89 ARG A C 1
ATOM 701 O O . ARG A 1 89 ? -16.335 -1.930 -5.601 1.00 94.12 89 ARG A O 1
ATOM 708 N N . SER A 1 90 ? -14.403 -0.816 -5.353 1.00 95.25 90 SER A N 1
ATOM 709 C CA . SER A 1 90 ? -13.666 -1.580 -6.368 1.00 95.25 90 SER A CA 1
ATOM 710 C C . SER A 1 90 ? -12.859 -2.740 -5.785 1.00 95.25 90 SER A C 1
ATOM 712 O O . SER A 1 90 ? -12.145 -3.411 -6.527 1.00 95.25 90 SER A O 1
ATOM 714 N N . TYR A 1 91 ? -12.914 -2.961 -4.469 1.00 94.94 91 TYR A N 1
ATOM 715 C CA . TYR A 1 91 ? -12.169 -4.042 -3.839 1.00 94.94 91 TYR A CA 1
ATOM 716 C C . TYR A 1 91 ? -12.734 -5.408 -4.248 1.00 94.94 91 TYR A C 1
ATOM 718 O O . TYR A 1 91 ? -13.940 -5.640 -4.223 1.00 94.94 91 TYR A O 1
ATOM 726 N N . SER A 1 92 ? -11.843 -6.323 -4.623 1.00 95.00 92 SER A N 1
ATOM 727 C CA . SER A 1 92 ? -12.192 -7.674 -5.049 1.00 95.00 92 SER A CA 1
ATOM 728 C C . SER A 1 92 ? -11.194 -8.675 -4.486 1.00 95.00 92 SER A C 1
ATOM 730 O O . SER A 1 92 ? -9.989 -8.429 -4.480 1.00 95.00 92 SER A O 1
ATOM 732 N N . ARG A 1 93 ? -11.712 -9.818 -4.032 1.00 93.50 93 ARG A N 1
ATOM 733 C CA . ARG A 1 93 ? -10.923 -10.979 -3.591 1.00 93.50 93 ARG A CA 1
ATOM 734 C C . ARG A 1 93 ? -10.820 -12.055 -4.673 1.00 93.50 93 ARG A C 1
ATOM 736 O O . ARG A 1 93 ? -10.280 -13.128 -4.419 1.00 93.50 93 ARG A O 1
ATOM 743 N N . ASN A 1 94 ? -11.353 -11.788 -5.865 1.00 95.88 94 ASN A N 1
ATOM 744 C CA . ASN A 1 94 ? -11.264 -12.723 -6.977 1.00 95.88 94 ASN A CA 1
ATOM 745 C C . ASN A 1 94 ? -9.798 -12.892 -7.409 1.00 95.88 94 ASN A C 1
ATOM 747 O O . ASN A 1 94 ? -9.022 -11.936 -7.315 1.00 95.88 94 ASN A O 1
ATOM 751 N N . PRO A 1 95 ? -9.412 -14.076 -7.918 1.00 95.56 95 PRO A N 1
ATOM 752 C CA . PRO A 1 95 ? -8.069 -14.294 -8.436 1.00 95.56 95 PRO A CA 1
ATOM 753 C C . PRO A 1 95 ? -7.690 -13.250 -9.490 1.00 95.56 95 PRO A C 1
ATOM 755 O O . PRO A 1 95 ? -8.459 -12.975 -10.413 1.00 95.56 95 PRO A O 1
ATOM 758 N N . ILE A 1 96 ? -6.488 -12.688 -9.365 1.00 94.44 96 ILE A N 1
ATOM 759 C CA . ILE A 1 96 ? -5.939 -11.772 -10.366 1.00 94.44 96 ILE A CA 1
ATOM 760 C C . ILE A 1 96 ? -5.440 -12.615 -11.550 1.00 94.44 96 ILE A C 1
ATOM 762 O O . ILE A 1 96 ? -4.650 -13.537 -11.330 1.00 94.44 96 ILE A O 1
ATOM 766 N N . PRO A 1 97 ? -5.859 -12.333 -12.798 1.00 96.00 97 PRO A N 1
ATOM 767 C CA . PRO A 1 97 ? -5.382 -13.074 -13.961 1.00 96.00 97 PRO A CA 1
ATOM 768 C C . PRO A 1 97 ? -3.858 -12.982 -14.117 1.00 96.00 97 PRO A C 1
ATOM 770 O O . PRO A 1 97 ? -3.295 -11.891 -14.047 1.00 96.00 97 PRO A O 1
ATOM 773 N N . ASN A 1 98 ? -3.193 -14.102 -14.421 1.00 95.19 98 ASN A N 1
ATOM 774 C CA . ASN A 1 98 ? -1.732 -14.139 -14.603 1.00 95.19 98 ASN A CA 1
ATOM 775 C C . ASN A 1 98 ? -1.232 -13.156 -15.672 1.00 95.19 98 ASN A C 1
ATOM 777 O O . ASN A 1 98 ? -0.136 -12.616 -15.548 1.00 95.19 98 ASN A O 1
ATOM 781 N N . SER A 1 99 ? -2.047 -12.884 -16.695 1.00 93.75 99 SER A N 1
ATOM 782 C CA . SER A 1 99 ? -1.723 -11.940 -17.767 1.00 93.75 99 SER A CA 1
ATOM 783 C C . SER A 1 99 ? -1.461 -10.516 -17.274 1.00 93.75 99 SER A C 1
ATOM 785 O O . SER A 1 99 ? -0.696 -9.802 -17.914 1.00 93.75 99 SER A O 1
ATOM 787 N N . VAL A 1 100 ? -2.026 -10.116 -16.129 1.00 91.12 100 VAL A N 1
ATOM 788 C CA . VAL A 1 100 ? -1.768 -8.809 -15.496 1.00 91.12 100 VAL A CA 1
ATOM 789 C C . VAL A 1 100 ? -0.300 -8.664 -15.087 1.00 91.12 100 VAL A C 1
ATOM 791 O O . VAL A 1 100 ? 0.232 -7.558 -15.078 1.00 91.12 100 VAL A O 1
ATOM 794 N N . PHE A 1 101 ? 0.371 -9.775 -14.775 1.00 89.38 101 PHE A N 1
ATOM 795 C CA . PHE A 1 101 ? 1.766 -9.791 -14.336 1.00 89.38 101 PHE A CA 1
ATOM 796 C C . PHE A 1 101 ? 2.763 -10.049 -15.474 1.00 89.38 101 PHE A C 1
ATOM 798 O O . PHE A 1 101 ? 3.971 -10.071 -15.231 1.00 89.38 101 PHE A O 1
ATOM 805 N N . ASN A 1 102 ? 2.289 -10.239 -16.710 1.00 91.50 102 ASN A N 1
ATOM 806 C CA . ASN A 1 102 ? 3.169 -10.431 -17.856 1.00 91.50 102 ASN A CA 1
ATOM 807 C C . ASN A 1 102 ? 3.934 -9.140 -18.155 1.00 91.50 102 ASN A C 1
ATOM 809 O O . ASN A 1 102 ? 3.353 -8.070 -18.323 1.00 91.50 102 ASN A O 1
ATOM 813 N N . ILE A 1 103 ? 5.255 -9.255 -18.261 1.00 89.88 103 ILE A N 1
ATOM 814 C CA . ILE A 1 103 ? 6.126 -8.128 -18.590 1.00 89.88 103 ILE A CA 1
ATOM 815 C C . ILE A 1 103 ? 6.096 -7.929 -20.113 1.00 89.88 103 ILE A C 1
ATOM 817 O O . ILE A 1 103 ? 6.384 -8.884 -20.840 1.00 89.88 103 ILE A O 1
ATOM 821 N N . PRO A 1 104 ? 5.777 -6.724 -20.620 1.00 90.62 104 PRO A N 1
ATOM 822 C CA . PRO A 1 104 ? 5.819 -6.456 -22.053 1.00 90.62 104 PRO A CA 1
ATOM 823 C C . PRO A 1 104 ? 7.219 -6.666 -22.639 1.00 90.62 104 PRO A C 1
ATOM 825 O O . PRO A 1 104 ? 8.222 -6.344 -22.001 1.00 90.62 104 PRO A O 1
ATOM 828 N N . THR A 1 105 ? 7.294 -7.128 -23.888 1.00 90.62 105 THR A N 1
ATOM 829 C CA . THR A 1 105 ? 8.559 -7.407 -24.598 1.00 90.62 105 THR A CA 1
ATOM 830 C C . THR A 1 105 ? 9.412 -6.168 -24.873 1.00 90.62 105 THR A C 1
ATOM 832 O O . THR A 1 105 ? 10.562 -6.297 -25.255 1.00 90.62 105 THR A O 1
ATOM 835 N N . TYR A 1 106 ? 8.898 -4.953 -24.684 1.00 88.81 106 TYR A N 1
ATOM 836 C CA . TYR A 1 106 ? 9.709 -3.732 -24.755 1.00 88.81 106 TYR A CA 1
ATOM 837 C C . TYR A 1 106 ? 10.340 -3.353 -23.404 1.00 88.81 106 TYR A C 1
ATOM 839 O O . TYR A 1 106 ? 11.137 -2.419 -23.323 1.00 88.81 106 TYR A O 1
ATOM 847 N N . CYS A 1 107 ? 10.012 -4.058 -22.315 1.00 90.12 107 CYS A N 1
ATOM 848 C CA . CYS A 1 107 ? 10.461 -3.709 -20.973 1.00 90.12 107 CYS A CA 1
ATOM 849 C C . CYS A 1 107 ? 11.761 -4.423 -20.564 1.00 90.12 107 CYS A C 1
ATOM 851 O O . CYS A 1 107 ? 11.781 -5.294 -19.693 1.00 90.12 107 CYS A O 1
ATOM 853 N N . HIS A 1 108 ? 12.874 -4.027 -21.184 1.00 85.50 108 HIS A N 1
ATOM 854 C CA . HIS A 1 108 ? 14.200 -4.611 -20.918 1.00 85.50 108 HIS A CA 1
ATOM 855 C C . HIS A 1 108 ? 15.210 -3.631 -20.307 1.00 85.50 108 HIS A C 1
ATOM 857 O O . HIS A 1 108 ? 16.258 -4.037 -19.804 1.00 85.50 108 HIS A O 1
ATOM 863 N N . THR A 1 109 ? 14.891 -2.339 -20.305 1.00 89.38 109 THR A N 1
ATOM 864 C CA . THR A 1 109 ? 15.789 -1.282 -19.833 1.00 89.38 109 THR A CA 1
ATOM 865 C C . THR A 1 109 ? 15.826 -1.232 -18.302 1.00 89.38 109 THR A C 1
ATOM 867 O O . THR A 1 109 ? 14.813 -1.437 -17.637 1.00 89.38 109 THR A O 1
ATOM 870 N N . ARG A 1 110 ? 16.984 -0.940 -17.698 1.00 86.25 110 ARG A N 1
ATOM 871 C CA . ARG A 1 110 ? 17.071 -0.614 -16.260 1.00 86.25 110 ARG A CA 1
ATOM 872 C C . ARG A 1 110 ? 16.696 0.848 -16.037 1.00 86.25 110 ARG A C 1
ATOM 874 O O . ARG A 1 110 ? 17.016 1.691 -16.869 1.00 86.25 110 ARG A O 1
ATOM 881 N N . CYS A 1 111 ? 16.029 1.162 -14.929 1.00 88.31 111 CYS A N 1
ATOM 882 C CA . CYS A 1 111 ? 15.697 2.558 -14.641 1.00 88.31 111 CYS A CA 1
ATOM 883 C C . CYS A 1 111 ? 16.982 3.385 -14.426 1.00 88.31 111 CYS A C 1
ATOM 885 O O . CYS A 1 111 ? 17.944 2.832 -13.891 1.00 88.31 111 CYS A O 1
ATOM 887 N N . PRO A 1 112 ? 17.019 4.684 -14.794 1.00 85.56 112 PRO A N 1
ATOM 888 C CA . PRO A 1 112 ? 18.204 5.534 -14.601 1.00 85.56 112 PRO A CA 1
ATOM 889 C C . PRO A 1 112 ? 18.651 5.640 -13.135 1.00 85.56 112 PRO A C 1
ATOM 891 O O . PRO A 1 112 ? 19.845 5.661 -12.845 1.00 85.56 112 PRO A O 1
ATOM 894 N N . PHE A 1 113 ? 17.684 5.631 -12.213 1.00 79.19 113 PHE A N 1
ATOM 895 C CA . PHE A 1 113 ? 17.893 5.641 -10.765 1.00 79.19 113 PHE A CA 1
ATOM 896 C C . PHE A 1 113 ? 17.180 4.435 -10.137 1.00 79.19 113 PHE A C 1
ATOM 898 O O . PHE A 1 113 ? 16.084 4.580 -9.594 1.00 79.19 113 PHE A O 1
ATOM 905 N N . PRO A 1 114 ? 17.732 3.215 -10.269 1.00 71.56 114 PRO A N 1
ATOM 906 C CA . PRO A 1 114 ? 17.160 2.052 -9.607 1.00 71.56 114 PRO A CA 1
ATOM 907 C C . PRO A 1 114 ? 17.384 2.180 -8.097 1.00 71.56 114 PRO A C 1
ATOM 909 O O . PRO A 1 114 ? 18.375 2.779 -7.670 1.00 71.56 114 PRO A O 1
ATOM 912 N N . TRP A 1 115 ? 16.485 1.612 -7.290 1.00 64.38 115 TRP A N 1
ATOM 913 C CA . TRP A 1 115 ? 16.664 1.593 -5.838 1.00 64.38 115 TRP A CA 1
ATOM 914 C C . TRP A 1 115 ? 17.983 0.875 -5.521 1.00 64.38 115 TRP A C 1
ATOM 916 O O . TRP A 1 115 ? 18.179 -0.274 -5.923 1.00 64.38 115 TRP A O 1
ATOM 926 N N . ARG A 1 116 ? 18.918 1.575 -4.871 1.00 61.25 116 ARG A N 1
ATOM 927 C CA . ARG A 1 116 ? 20.197 1.013 -4.431 1.00 61.25 116 ARG A CA 1
ATOM 928 C C . ARG A 1 116 ? 20.100 0.776 -2.934 1.00 61.25 116 ARG A C 1
ATOM 930 O O . ARG A 1 116 ? 19.699 1.676 -2.205 1.00 61.25 116 ARG A O 1
ATOM 937 N N . HIS A 1 117 ? 20.493 -0.413 -2.490 1.00 54.03 117 HIS A N 1
ATOM 938 C CA . HIS A 1 117 ? 20.785 -0.638 -1.080 1.00 54.03 117 HIS A CA 1
ATOM 939 C C . HIS A 1 117 ? 21.895 0.351 -0.703 1.00 54.03 117 HIS A C 1
ATOM 941 O O . HIS A 1 117 ? 23.000 0.251 -1.239 1.00 54.03 117 HIS A O 1
ATOM 947 N N . PHE A 1 118 ? 21.604 1.347 0.135 1.00 51.66 118 PHE A N 1
ATOM 948 C CA . PHE A 1 118 ? 22.678 2.087 0.785 1.00 51.66 118 PHE A CA 1
ATOM 949 C C . PHE A 1 118 ? 23.365 1.090 1.726 1.00 51.66 118 PHE A C 1
ATOM 951 O O . PHE A 1 118 ? 22.667 0.487 2.545 1.00 51.66 118 PHE A O 1
ATOM 958 N N . PRO A 1 119 ? 24.682 0.843 1.600 1.00 40.75 119 PRO A N 1
ATOM 959 C CA . PRO A 1 119 ? 25.389 0.168 2.670 1.00 40.75 119 PRO A CA 1
ATOM 960 C C . PRO A 1 119 ? 25.239 1.051 3.908 1.00 40.75 119 PRO A C 1
ATOM 962 O O . PRO A 1 119 ? 25.553 2.240 3.873 1.00 40.75 119 PRO A O 1
ATOM 965 N N . ILE A 1 120 ? 24.657 0.484 4.959 1.00 39.28 120 ILE A N 1
ATOM 966 C CA . ILE A 1 120 ? 24.731 1.060 6.294 1.00 39.28 120 ILE A CA 1
ATOM 967 C C . ILE A 1 120 ? 26.196 0.854 6.696 1.00 39.28 120 ILE A C 1
ATOM 969 O O . ILE A 1 120 ? 26.596 -0.288 6.926 1.00 39.28 120 ILE A O 1
ATOM 973 N N . GLU A 1 121 ? 27.001 1.916 6.634 1.00 33.25 121 GLU A N 1
ATOM 974 C CA . GLU A 1 121 ? 28.294 1.969 7.332 1.00 33.25 121 GLU A CA 1
ATOM 975 C C . GLU A 1 121 ? 28.069 2.086 8.843 1.00 33.25 121 GLU A C 1
ATOM 977 O O . GLU A 1 121 ? 27.127 2.813 9.247 1.00 33.25 121 GLU A O 1
#

Foldseek 3Di:
DKDDDPVVLDIADQDDVVQVDDDQDPCNQPPFDWPQWDQAPNATWTKTWDDDPFWTKMWIAGPVRQGAKIKTFGPDPPRDIDIDGDPSVPDDPDDDDPVVVDDDPSHDHHDPNHRHPDPPD

InterPro domains:
  IPR059439 Domain of unknown function DUF8395 [PF28435] (8-51)

Radius of gyration: 17.15 Å; chains: 1; bounding box: 47×28×42 Å

Organism: Branchiostoma floridae (NCBI:txid7739)